Protein AF-A0A7S1FC86-F1 (afdb_monomer_lite)

Organism: Noctiluca scintillans (NCBI:txid2966)

Sequence (170 aa):
MYYGYGAGEFINDHDVALAYVMERFPHLLPSYNCLEPGQRAPVLFTQEKMGFNNGWLVQGEAPPSVLFSKFKQVISRGRVPNADISFYLVHWLTDLAGAEAYDGRPWPGAEKFTTQFPVRVLGSFIDSFGFVDRLAVQSEVEVMEDYLSNRWEEHGLPPFQPRSTSTIAL

Foldseek 3Di:
DQPPDDPPDDDPDPLSVVLCCCVPPVVVVVVLVPDDPVVNVLVSVLSDPQLADLVCLLVVPDDLCSHQVSVLCVLQVCPDDPVSVVSNLVVVLQCVQQPDADPNHRDPGPVCQVPPDDVVSVVSSVVLVVLSNCSNPDDSVVSSVVSVQVVCVVVVHDHDDPDPPPPPDD

Secondary structure (DSSP, 8-state):
-BTTBPTT-----HHHHHHHHHHH-GGGSHHHHTS-HHHHHHHHHHHS-----HHHHHHT-S-HHHHHHHHHHHHHTT-S-HHHHHHHHHHHHHHHHHSS-BTTB---GGGHHHHTS-HHHHHHHHHHHHHHGGGGTS-HHHHHHHHHHHHHHHTTPPP--PPP------

Radius of gyration: 19.27 Å; chains: 1; bounding box: 58×40×51 Å

pLDDT: mean 84.55, std 11.45, range [38.81, 96.12]

Structure (mmCIF, N/CA/C/O backbone):
data_AF-A0A7S1FC86-F1
#
_entry.id   AF-A0A7S1FC86-F1
#
loop_
_atom_site.group_PDB
_atom_site.id
_atom_site.type_symbol
_atom_site.label_atom_id
_atom_site.label_alt_id
_atom_site.label_comp_id
_atom_site.label_asym_id
_atom_site.label_entity_id
_atom_site.label_seq_id
_atom_site.pdbx_PDB_ins_code
_atom_site.Cartn_x
_atom_site.Cartn_y
_atom_site.Cartn_z
_atom_site.occupancy
_atom_site.B_iso_or_equiv
_atom_site.auth_seq_id
_atom_site.auth_comp_id
_atom_site.auth_asym_id
_atom_site.auth_atom_id
_atom_site.pdbx_PDB_model_num
ATOM 1 N N . MET A 1 1 ? -4.530 -13.511 -21.835 1.00 79.94 1 MET A N 1
ATOM 2 C CA . MET A 1 1 ? -5.254 -12.451 -21.112 1.00 79.94 1 MET A CA 1
ATOM 3 C C . MET A 1 1 ? -4.483 -12.144 -19.837 1.00 79.94 1 MET A C 1
ATOM 5 O O . MET A 1 1 ? -4.010 -13.090 -19.215 1.00 79.94 1 MET A O 1
ATOM 9 N N . TYR A 1 2 ? -4.303 -10.874 -19.489 1.00 88.12 2 TYR A N 1
ATOM 10 C CA . TYR A 1 2 ? -3.570 -10.416 -18.307 1.00 88.12 2 TYR A CA 1
ATOM 11 C C . TYR A 1 2 ? -4.382 -9.313 -17.623 1.00 88.12 2 TYR A C 1
ATOM 13 O O . TYR A 1 2 ? -4.633 -8.297 -18.252 1.00 88.12 2 TYR A O 1
ATOM 21 N N . TYR A 1 3 ? -4.884 -9.534 -16.402 1.00 84.69 3 TYR A N 1
ATOM 22 C CA . TYR A 1 3 ? -5.800 -8.602 -15.710 1.00 84.69 3 TYR A CA 1
ATOM 23 C C . TYR A 1 3 ? -6.973 -8.078 -16.573 1.00 84.69 3 TYR A C 1
ATOM 25 O O . TYR A 1 3 ? -7.386 -6.931 -16.458 1.00 84.69 3 TYR A O 1
ATOM 33 N N . GLY A 1 4 ? -7.522 -8.934 -17.442 1.00 88.62 4 GLY A N 1
ATOM 34 C CA . GLY A 1 4 ? -8.612 -8.579 -18.361 1.00 88.62 4 GLY A CA 1
ATOM 35 C C . GLY A 1 4 ? -8.160 -8.055 -19.727 1.00 88.62 4 GLY A C 1
ATOM 36 O O . GLY A 1 4 ? -8.975 -8.036 -20.639 1.00 88.62 4 GLY A O 1
ATOM 37 N N . TYR A 1 5 ? -6.873 -7.743 -19.906 1.00 91.62 5 TYR A N 1
ATOM 38 C CA . TYR A 1 5 ? -6.316 -7.286 -21.180 1.00 91.62 5 TYR A CA 1
ATOM 39 C C . TYR A 1 5 ? -5.939 -8.456 -22.100 1.00 91.62 5 TYR A C 1
ATOM 41 O O . TYR A 1 5 ? -5.312 -9.442 -21.686 1.00 91.62 5 TYR A O 1
ATOM 49 N N . GLY A 1 6 ? -6.341 -8.365 -23.362 1.00 93.69 6 GLY A N 1
ATOM 50 C CA . GLY A 1 6 ? -6.012 -9.270 -24.458 1.00 93.69 6 GLY A CA 1
ATOM 51 C C . GLY A 1 6 ? -4.616 -9.044 -25.049 1.00 93.69 6 GLY A C 1
ATOM 52 O O . GLY A 1 6 ? -3.913 -8.090 -24.730 1.00 93.69 6 GLY A O 1
ATOM 53 N N . ALA A 1 7 ? -4.186 -9.951 -25.930 1.00 91.81 7 ALA A N 1
ATOM 54 C CA . ALA A 1 7 ? -2.943 -9.759 -26.676 1.00 91.81 7 ALA A CA 1
ATOM 55 C C . ALA A 1 7 ? -3.123 -8.646 -27.722 1.00 91.81 7 ALA A C 1
ATOM 57 O O . ALA A 1 7 ? -4.095 -8.666 -28.471 1.00 91.81 7 ALA A O 1
ATOM 58 N N . GLY A 1 8 ? -2.179 -7.703 -27.780 1.00 91.94 8 GLY A N 1
ATOM 59 C CA . GLY A 1 8 ? -2.250 -6.537 -28.670 1.00 91.94 8 GLY A CA 1
ATOM 60 C C . GLY A 1 8 ? -3.067 -5.363 -28.119 1.00 91.94 8 GLY A C 1
ATOM 61 O O . GLY A 1 8 ? -3.101 -4.313 -28.754 1.00 91.94 8 GLY A O 1
ATOM 62 N N . GLU A 1 9 ? -3.688 -5.510 -26.945 1.00 94.69 9 GLU A N 1
ATOM 63 C CA . GLU A 1 9 ? -4.382 -4.412 -26.272 1.00 94.69 9 GLU A CA 1
ATOM 64 C C . GLU A 1 9 ? -3.410 -3.502 -25.516 1.00 94.69 9 GLU A C 1
ATOM 66 O O . GLU A 1 9 ? -2.374 -3.937 -25.007 1.00 94.69 9 GLU A O 1
ATOM 71 N N . PHE A 1 10 ? -3.767 -2.221 -25.435 1.00 93.19 10 PHE A N 1
ATOM 72 C CA . PHE A 1 10 ? -3.025 -1.228 -24.672 1.00 93.19 10 PHE A CA 1
ATOM 73 C C . PHE A 1 10 ? -3.454 -1.260 -23.200 1.00 93.19 10 PHE A C 1
ATOM 75 O O . PHE A 1 10 ? -4.629 -1.064 -22.891 1.00 93.19 10 PHE A O 1
ATOM 82 N N . ILE A 1 11 ? -2.494 -1.474 -22.299 1.00 92.62 11 ILE A N 1
ATOM 83 C CA . ILE A 1 11 ? -2.712 -1.396 -20.851 1.00 92.62 11 ILE A CA 1
ATOM 84 C C . ILE A 1 11 ? -2.530 0.067 -20.431 1.00 92.62 11 ILE A C 1
ATOM 86 O O . ILE A 1 11 ? -1.418 0.587 -20.474 1.00 92.62 11 ILE A O 1
ATOM 90 N N . ASN A 1 12 ? -3.619 0.739 -20.052 1.00 90.12 12 ASN A N 1
ATOM 91 C CA . ASN A 1 12 ? -3.608 2.148 -19.633 1.00 90.12 12 ASN A CA 1
ATOM 92 C C . ASN A 1 12 ? -3.447 2.346 -18.115 1.00 90.12 12 ASN A C 1
ATOM 94 O O . ASN A 1 12 ? -3.231 3.469 -17.665 1.00 90.12 12 ASN A O 1
ATOM 98 N N . ASP A 1 13 ? -3.570 1.275 -17.336 1.00 87.12 13 ASP A N 1
ATOM 99 C CA . ASP A 1 13 ? -3.331 1.259 -15.896 1.00 87.12 13 ASP A CA 1
ATOM 100 C C . ASP A 1 13 ? -1.829 1.037 -15.652 1.00 87.12 13 ASP A C 1
ATOM 102 O O . ASP A 1 13 ? -1.277 0.006 -16.045 1.00 87.12 13 ASP A O 1
ATOM 106 N N . HIS A 1 14 ? -1.166 2.038 -15.066 1.00 86.25 14 HIS A N 1
ATOM 107 C CA . HIS A 1 14 ? 0.283 2.044 -14.849 1.00 86.25 14 HIS A CA 1
ATOM 108 C C . HIS A 1 14 ? 0.755 0.825 -14.047 1.00 86.25 14 HIS A C 1
ATOM 110 O O . HIS A 1 14 ? 1.727 0.177 -14.436 1.00 86.25 14 HIS A O 1
ATOM 116 N N . ASP A 1 15 ? 0.043 0.482 -12.975 1.00 84.38 15 ASP A N 1
ATOM 117 C CA . ASP A 1 15 ? 0.452 -0.572 -12.047 1.00 84.38 15 ASP A CA 1
ATOM 118 C C . ASP A 1 15 ? 0.334 -1.940 -12.725 1.00 84.38 15 ASP A C 1
ATOM 120 O O . ASP A 1 15 ? 1.250 -2.763 -12.673 1.00 84.38 15 ASP A O 1
ATOM 124 N N . VAL A 1 16 ? -0.748 -2.149 -13.486 1.00 88.06 16 VAL A N 1
ATOM 125 C CA . VAL A 1 16 ? -0.929 -3.359 -14.304 1.00 88.06 16 VAL A CA 1
ATOM 126 C C . VAL A 1 16 ? 0.128 -3.446 -15.409 1.00 88.06 16 VAL A C 1
ATOM 128 O O . VAL A 1 16 ? 0.644 -4.532 -15.681 1.00 88.06 16 VAL A O 1
ATOM 131 N N . ALA A 1 17 ? 0.470 -2.331 -16.057 1.00 91.31 17 ALA A N 1
ATOM 132 C CA . ALA A 1 17 ? 1.486 -2.317 -17.106 1.00 91.31 17 ALA A CA 1
ATOM 133 C C . ALA A 1 17 ? 2.878 -2.654 -16.547 1.00 91.31 17 ALA A C 1
ATOM 135 O O . ALA A 1 17 ? 3.599 -3.464 -17.136 1.00 91.31 17 ALA A O 1
ATOM 136 N N . LEU A 1 18 ? 3.244 -2.084 -15.397 1.00 90.94 18 LEU A N 1
ATOM 137 C CA . LEU A 1 18 ? 4.515 -2.361 -14.737 1.00 90.94 18 LEU A CA 1
ATOM 138 C C . LEU A 1 18 ? 4.582 -3.807 -14.226 1.00 90.94 18 LEU A C 1
ATOM 140 O O . LEU A 1 18 ? 5.564 -4.497 -14.505 1.00 90.94 18 LEU A O 1
ATOM 144 N N . ALA A 1 19 ? 3.522 -4.306 -13.583 1.00 91.75 19 ALA A N 1
ATOM 145 C CA . ALA A 1 19 ? 3.428 -5.703 -13.158 1.00 91.75 19 ALA A CA 1
ATOM 146 C C . ALA A 1 19 ? 3.588 -6.674 -14.346 1.00 91.75 19 ALA A C 1
ATOM 148 O O . ALA A 1 19 ? 4.339 -7.648 -14.259 1.00 91.75 19 ALA A O 1
ATOM 149 N N . TYR A 1 20 ? 2.989 -6.360 -15.502 1.00 92.75 20 TYR A N 1
ATOM 150 C CA . TYR A 1 20 ? 3.153 -7.154 -16.722 1.00 92.75 20 TYR A CA 1
ATOM 151 C C . TYR A 1 20 ? 4.617 -7.231 -17.172 1.00 92.75 20 TYR A C 1
ATOM 153 O O . TYR A 1 20 ? 5.110 -8.312 -17.513 1.00 92.75 20 TYR A O 1
ATOM 161 N N . VAL A 1 21 ? 5.326 -6.095 -17.166 1.00 94.00 21 VAL A N 1
ATOM 162 C CA . VAL A 1 21 ? 6.757 -6.040 -17.503 1.00 94.00 21 VAL A CA 1
ATOM 163 C C . VAL A 1 21 ? 7.572 -6.855 -16.502 1.00 94.00 21 VAL A C 1
ATOM 165 O O . VAL A 1 21 ? 8.411 -7.651 -16.919 1.00 94.00 21 VAL A O 1
ATOM 168 N N . MET A 1 22 ? 7.303 -6.719 -15.205 1.00 94.19 22 MET A N 1
ATOM 169 C CA . MET A 1 22 ? 8.004 -7.457 -14.152 1.00 94.19 22 MET A CA 1
ATOM 170 C C . MET A 1 22 ? 7.814 -8.975 -14.276 1.00 94.19 22 MET A C 1
ATOM 172 O O . MET A 1 22 ? 8.780 -9.723 -14.139 1.00 94.19 22 MET A O 1
ATOM 176 N N . GLU A 1 23 ? 6.606 -9.444 -14.593 1.00 92.44 23 GLU A N 1
ATOM 177 C CA . GLU A 1 23 ? 6.317 -10.877 -14.721 1.00 92.44 23 GLU A CA 1
ATOM 178 C C . GLU A 1 23 ? 6.813 -11.488 -16.036 1.00 92.44 23 GLU A C 1
ATOM 180 O O . GLU A 1 23 ? 7.281 -12.627 -16.057 1.00 92.44 23 GLU A O 1
ATOM 185 N N . ARG A 1 24 ? 6.680 -10.770 -17.158 1.00 93.81 24 ARG A N 1
ATOM 186 C CA . ARG A 1 24 ? 6.939 -11.329 -18.499 1.00 93.81 24 ARG A CA 1
ATOM 187 C C . ARG A 1 24 ? 8.302 -10.964 -19.062 1.00 93.81 24 ARG A C 1
ATOM 189 O O . ARG A 1 24 ? 8.872 -11.741 -19.827 1.00 93.81 24 ARG A O 1
ATOM 196 N N . PHE A 1 25 ? 8.825 -9.801 -18.692 1.00 95.00 25 PHE A N 1
ATOM 197 C CA . PHE A 1 25 ? 10.058 -9.241 -19.234 1.00 95.00 25 PHE A CA 1
ATOM 198 C C . PHE A 1 25 ? 10.952 -8.651 -18.129 1.00 95.00 25 PHE A C 1
ATOM 200 O O . PHE A 1 25 ? 11.431 -7.525 -18.277 1.00 95.00 25 PHE A O 1
ATOM 207 N N . PRO A 1 26 ? 11.241 -9.393 -17.037 1.00 94.44 26 PRO A N 1
ATOM 208 C CA . PRO A 1 26 ? 11.993 -8.853 -15.903 1.00 94.44 26 PRO A CA 1
ATOM 209 C C . PRO A 1 26 ? 13.364 -8.306 -16.312 1.00 94.44 26 PRO A C 1
ATOM 211 O O . PRO A 1 26 ? 13.817 -7.322 -15.745 1.00 94.44 26 PRO A O 1
ATOM 214 N N . HIS A 1 27 ? 13.995 -8.877 -17.343 1.00 95.56 27 HIS A N 1
ATOM 215 C CA . HIS A 1 27 ? 15.280 -8.430 -17.892 1.00 95.56 27 HIS A CA 1
ATOM 216 C C . HIS A 1 27 ? 15.291 -6.974 -18.397 1.00 95.56 27 HIS A C 1
ATOM 218 O O . HIS A 1 27 ? 16.368 -6.396 -18.519 1.00 95.56 27 HIS A O 1
ATOM 224 N N . LEU A 1 28 ? 14.125 -6.373 -18.670 1.00 96.12 28 LEU A N 1
ATOM 225 C CA . LEU A 1 28 ? 14.002 -4.948 -19.003 1.00 96.12 28 LEU A CA 1
ATOM 226 C C . LEU A 1 28 ? 14.144 -4.036 -17.774 1.00 96.12 28 LEU A C 1
ATOM 228 O O . LEU A 1 28 ? 14.328 -2.831 -17.925 1.00 96.12 28 LEU A O 1
ATOM 232 N N . LEU A 1 29 ? 14.097 -4.605 -16.567 1.00 94.88 29 LEU A N 1
ATOM 233 C CA . LEU A 1 29 ? 14.277 -3.932 -15.284 1.00 94.88 29 LEU A CA 1
ATOM 234 C C . LEU A 1 29 ? 15.482 -4.555 -14.559 1.00 94.88 29 LEU A C 1
ATOM 236 O O . LEU A 1 29 ? 15.297 -5.399 -13.681 1.00 94.88 29 LEU A O 1
ATOM 240 N N . PRO A 1 30 ? 16.732 -4.180 -14.898 1.00 94.25 30 PRO A N 1
ATOM 241 C CA . PRO A 1 30 ? 17.922 -4.862 -14.386 1.00 94.25 30 PRO A CA 1
ATOM 242 C C . PRO A 1 30 ? 17.992 -4.941 -12.855 1.00 94.25 30 PRO A C 1
ATOM 244 O O . PRO A 1 30 ? 18.368 -5.977 -12.316 1.00 94.25 30 PRO A O 1
ATOM 247 N N . SER A 1 31 ? 17.569 -3.887 -12.148 1.00 93.81 31 SER A N 1
ATOM 248 C CA . SER A 1 31 ? 17.521 -3.862 -10.679 1.00 93.81 31 SER A CA 1
ATOM 249 C C . SER A 1 31 ? 16.567 -4.907 -10.099 1.00 93.81 31 SER A C 1
ATOM 251 O O . SER A 1 31 ? 16.898 -5.541 -9.104 1.00 93.81 31 SER A O 1
ATOM 253 N N . TYR A 1 32 ? 15.419 -5.130 -10.740 1.00 94.44 32 TYR A N 1
ATOM 254 C CA . TYR A 1 32 ? 14.455 -6.158 -10.354 1.00 94.44 32 TYR A CA 1
ATOM 255 C C . TYR A 1 32 ? 14.907 -7.558 -10.791 1.00 94.44 32 TYR A C 1
ATOM 257 O O . TYR A 1 32 ? 14.812 -8.519 -10.030 1.00 94.44 32 TYR A O 1
ATOM 265 N N . ASN A 1 33 ? 15.457 -7.684 -12.002 1.00 95.50 33 ASN A N 1
ATOM 266 C CA . ASN A 1 33 ? 15.924 -8.955 -12.553 1.00 95.50 33 ASN A CA 1
ATOM 267 C C . ASN A 1 33 ? 17.083 -9.573 -11.765 1.00 95.50 33 ASN A C 1
ATOM 269 O O . ASN A 1 33 ? 17.273 -10.783 -11.817 1.00 95.50 33 ASN A O 1
ATOM 273 N N . CYS A 1 34 ? 17.876 -8.760 -11.070 1.00 95.75 34 CYS A N 1
ATOM 274 C CA . CYS A 1 34 ? 18.976 -9.242 -10.239 1.00 95.75 34 CYS A CA 1
ATOM 275 C C . CYS A 1 34 ? 18.530 -9.721 -8.849 1.00 95.75 34 CYS A C 1
ATOM 277 O O . CYS A 1 34 ? 19.341 -10.300 -8.134 1.00 95.75 34 CYS A O 1
ATOM 279 N N . LEU A 1 35 ? 17.272 -9.496 -8.454 1.00 94.94 35 LEU A N 1
ATOM 280 C CA . LEU A 1 35 ? 16.747 -9.981 -7.177 1.00 94.94 35 LEU A CA 1
ATOM 281 C C . LEU A 1 35 ? 16.540 -11.497 -7.212 1.00 94.94 35 LEU A C 1
ATOM 283 O O . LEU A 1 35 ? 16.186 -12.058 -8.253 1.00 94.94 35 LEU A O 1
ATOM 287 N N . GLU A 1 36 ? 16.678 -12.155 -6.065 1.00 93.31 36 GLU A N 1
ATOM 288 C CA . GLU A 1 36 ? 16.295 -13.562 -5.921 1.00 93.31 36 GLU A CA 1
ATOM 289 C C . GLU A 1 36 ? 14.768 -13.729 -6.047 1.00 93.31 36 GLU A C 1
ATOM 291 O O . GLU A 1 36 ? 14.024 -12.803 -5.706 1.00 93.31 36 GLU A O 1
ATOM 296 N N . PRO A 1 37 ? 14.243 -14.893 -6.481 1.00 86.19 37 PRO A N 1
ATOM 297 C CA . PRO A 1 37 ? 12.799 -15.095 -6.639 1.00 86.19 37 PRO A CA 1
ATOM 298 C C . PRO A 1 37 ? 11.974 -14.731 -5.393 1.00 86.19 37 PRO A C 1
ATOM 300 O O . PRO A 1 37 ? 10.923 -14.105 -5.512 1.00 86.19 37 PRO A O 1
ATOM 303 N N . GLY A 1 38 ? 12.482 -15.042 -4.193 1.00 87.25 38 GLY A N 1
ATOM 304 C CA . GLY A 1 38 ? 11.831 -14.681 -2.927 1.00 87.25 38 GLY A CA 1
ATOM 305 C C . GLY A 1 38 ? 11.826 -13.178 -2.618 1.00 87.25 38 GLY A C 1
ATOM 306 O O . GLY A 1 38 ? 10.975 -12.718 -1.873 1.00 87.25 38 GLY A O 1
ATOM 307 N N . GLN A 1 39 ? 12.736 -12.400 -3.208 1.00 90.12 39 GLN A N 1
ATOM 308 C CA . GLN A 1 39 ? 12.789 -10.937 -3.080 1.00 90.12 39 GLN A CA 1
ATOM 309 C C . GLN A 1 39 ? 11.968 -10.232 -4.165 1.00 90.12 39 GLN A C 1
ATOM 311 O O . GLN A 1 39 ? 11.515 -9.106 -3.974 1.00 90.12 39 GLN A O 1
ATOM 316 N N . ARG A 1 40 ? 11.753 -10.893 -5.307 1.00 91.75 40 ARG A N 1
ATOM 317 C CA . ARG A 1 40 ? 10.906 -10.387 -6.392 1.00 91.75 40 ARG A CA 1
ATOM 318 C C . ARG A 1 40 ? 9.428 -10.412 -6.046 1.00 91.75 40 ARG A C 1
ATOM 320 O O . ARG A 1 40 ? 8.712 -9.511 -6.473 1.00 91.75 40 ARG A O 1
ATOM 327 N N . ALA A 1 41 ? 8.980 -11.432 -5.315 1.00 89.00 41 ALA A N 1
ATOM 328 C CA . ALA A 1 41 ? 7.569 -11.605 -4.982 1.00 89.00 41 ALA A CA 1
ATOM 329 C C . ALA A 1 41 ? 6.993 -10.424 -4.170 1.00 89.00 41 ALA A C 1
ATOM 331 O O . ALA A 1 41 ? 5.992 -9.872 -4.619 1.00 89.00 41 ALA A O 1
ATOM 332 N N . PRO A 1 42 ? 7.637 -9.935 -3.089 1.00 89.50 42 PRO A N 1
ATOM 333 C CA . PRO A 1 42 ? 7.147 -8.764 -2.358 1.00 89.50 42 PRO A CA 1
ATOM 334 C C . PRO A 1 42 ? 7.125 -7.492 -3.212 1.00 89.50 42 PRO A C 1
ATOM 336 O O . PRO A 1 42 ? 6.206 -6.693 -3.099 1.00 89.50 42 PRO A O 1
ATOM 339 N N . VAL A 1 43 ? 8.111 -7.306 -4.098 1.00 90.75 43 VAL A N 1
ATOM 340 C CA . VAL A 1 43 ? 8.178 -6.135 -4.992 1.00 90.75 43 VAL A CA 1
ATOM 341 C C . VAL A 1 43 ? 7.105 -6.201 -6.079 1.00 90.75 43 VAL A C 1
ATOM 343 O O . VAL A 1 43 ? 6.516 -5.185 -6.417 1.00 90.75 43 VAL A O 1
ATOM 346 N N . LEU A 1 44 ? 6.811 -7.386 -6.618 1.00 89.44 44 LEU A N 1
ATOM 347 C CA . LEU A 1 44 ? 5.688 -7.558 -7.540 1.00 89.44 44 LEU A CA 1
ATOM 348 C C . LEU A 1 44 ? 4.354 -7.317 -6.827 1.00 89.44 44 LEU A C 1
ATOM 350 O O . LEU A 1 44 ? 3.496 -6.623 -7.361 1.00 89.44 44 LEU A O 1
ATOM 354 N N . PHE A 1 45 ? 4.217 -7.825 -5.601 1.00 88.00 45 PHE A N 1
ATOM 355 C CA . PHE A 1 45 ? 3.037 -7.637 -4.763 1.00 88.00 45 PHE A CA 1
ATOM 356 C C . PHE A 1 45 ? 2.719 -6.155 -4.508 1.00 88.00 45 PHE A C 1
ATOM 358 O O . PHE A 1 45 ? 1.545 -5.797 -4.453 1.00 88.00 45 PHE A O 1
ATOM 365 N N . THR A 1 46 ? 3.720 -5.266 -4.417 1.00 86.75 46 THR A N 1
ATOM 366 C CA . THR A 1 46 ? 3.451 -3.819 -4.294 1.00 86.75 46 THR A CA 1
ATOM 367 C C . THR A 1 46 ? 2.838 -3.195 -5.537 1.00 86.75 46 THR A C 1
ATOM 369 O O . THR A 1 46 ? 2.058 -2.259 -5.405 1.00 86.75 46 THR A O 1
ATOM 372 N N . GLN A 1 47 ? 3.125 -3.742 -6.719 1.00 85.12 47 GLN A N 1
ATOM 373 C CA . GLN A 1 47 ? 2.559 -3.277 -7.989 1.00 85.12 47 GLN A CA 1
ATOM 374 C C . GLN A 1 47 ? 1.217 -3.942 -8.316 1.00 85.12 47 GLN A C 1
ATOM 376 O O . GLN A 1 47 ? 0.514 -3.540 -9.242 1.00 85.12 47 GLN A O 1
ATOM 381 N N . GLU A 1 48 ? 0.832 -4.986 -7.583 1.00 76.06 48 GLU A N 1
ATOM 382 C CA . GLU A 1 48 ? -0.467 -5.608 -7.773 1.00 76.06 48 GLU A CA 1
ATOM 383 C C . GLU A 1 48 ? -1.582 -4.683 -7.267 1.00 76.06 48 GLU A C 1
ATOM 385 O O . GLU A 1 48 ? -1.531 -4.117 -6.174 1.00 76.06 48 GLU A O 1
ATOM 390 N N . LYS A 1 49 ? -2.659 -4.572 -8.052 1.00 71.50 49 LYS A N 1
ATOM 391 C CA . LYS A 1 49 ? -3.816 -3.731 -7.730 1.00 71.50 49 LYS A CA 1
ATOM 392 C C . LYS A 1 49 ? -4.569 -4.274 -6.518 1.00 71.50 49 LYS A C 1
ATOM 394 O O . LYS A 1 49 ? -5.588 -4.940 -6.681 1.00 71.50 49 LYS A O 1
ATOM 399 N N . MET A 1 50 ? -4.118 -3.985 -5.304 1.00 75.50 50 MET A N 1
ATOM 400 C CA . MET A 1 50 ? -4.756 -4.429 -4.060 1.00 75.50 50 MET A CA 1
ATOM 401 C C . MET A 1 50 ? -6.142 -3.821 -3.834 1.00 75.50 50 MET A C 1
ATOM 403 O O . MET A 1 50 ? -6.898 -4.313 -3.001 1.00 75.50 50 MET A O 1
ATOM 407 N N . GLY A 1 51 ? -6.493 -2.769 -4.584 1.00 71.75 51 GLY A N 1
ATOM 408 C CA . GLY A 1 51 ? -7.754 -2.040 -4.426 1.00 71.75 51 GLY A CA 1
ATOM 409 C C . GLY A 1 51 ? -7.832 -1.235 -3.127 1.00 71.75 51 GLY A C 1
ATOM 410 O O . GLY A 1 51 ? -8.856 -0.618 -2.868 1.00 71.75 51 GLY A O 1
ATOM 411 N N . PHE A 1 52 ? -6.757 -1.229 -2.338 1.00 83.62 52 PHE A N 1
ATOM 412 C CA . PHE A 1 52 ? -6.640 -0.446 -1.123 1.00 83.62 52 PHE A CA 1
ATOM 413 C C . PHE A 1 52 ? -6.018 0.913 -1.440 1.00 83.62 52 PHE A C 1
ATOM 415 O O . PHE A 1 52 ? -4.939 0.988 -2.024 1.00 83.62 52 PHE A O 1
ATOM 422 N N . ASN A 1 53 ? -6.703 1.979 -1.039 1.00 84.44 53 ASN A N 1
ATOM 423 C CA . ASN A 1 53 ? -6.208 3.346 -1.104 1.00 84.44 53 ASN A CA 1
ATOM 424 C C . ASN A 1 53 ? -6.204 3.907 0.320 1.00 84.44 53 ASN A C 1
ATOM 426 O O . ASN A 1 53 ? -7.262 4.198 0.877 1.00 84.44 53 ASN A O 1
ATOM 430 N N . ASN A 1 54 ? -5.019 4.058 0.918 1.00 86.00 54 ASN A N 1
ATOM 431 C CA . ASN A 1 54 ? -4.930 4.516 2.306 1.00 86.00 54 ASN A CA 1
ATOM 432 C C . ASN A 1 54 ? -5.417 5.968 2.477 1.00 86.00 54 ASN A C 1
ATOM 434 O O . ASN A 1 54 ? -5.909 6.327 3.540 1.00 86.00 54 ASN A O 1
ATOM 438 N N . GLY A 1 55 ? -5.350 6.793 1.427 1.00 85.00 55 GLY A N 1
ATOM 439 C CA . GLY A 1 55 ? -5.918 8.143 1.437 1.00 85.00 55 GLY A CA 1
AT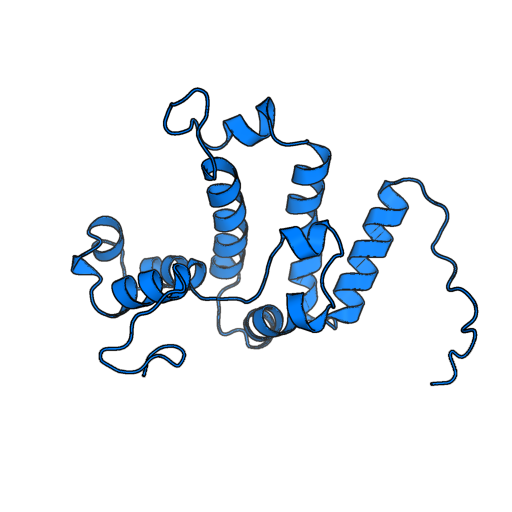OM 440 C C . GLY A 1 55 ? -7.433 8.128 1.636 1.00 85.00 55 GLY A C 1
ATOM 441 O O . GLY A 1 55 ? -7.937 8.837 2.501 1.00 85.00 55 GLY A O 1
ATOM 442 N N . TRP A 1 56 ? -8.146 7.252 0.923 1.00 88.00 56 TRP A N 1
ATOM 443 C CA . TRP A 1 56 ? -9.595 7.088 1.089 1.00 88.00 56 TRP A CA 1
ATOM 444 C C . TRP A 1 56 ? -9.992 6.596 2.481 1.00 88.00 56 TRP A C 1
ATOM 446 O O . TRP A 1 56 ? -11.041 7.001 2.981 1.00 88.00 56 TRP A O 1
ATOM 456 N N . LEU A 1 57 ? -9.162 5.755 3.112 1.00 90.38 57 LEU A N 1
ATOM 457 C CA . LEU A 1 57 ? -9.340 5.385 4.517 1.00 90.38 57 LEU A CA 1
ATOM 458 C C . LEU A 1 57 ? -9.193 6.614 5.414 1.00 90.38 57 LEU A C 1
ATOM 460 O O . LEU A 1 57 ? -10.105 6.942 6.165 1.00 90.38 57 LEU A O 1
ATOM 464 N N . VAL A 1 58 ? -8.063 7.315 5.295 1.00 88.12 58 VAL A N 1
ATOM 465 C CA . VAL A 1 58 ? -7.727 8.455 6.157 1.00 88.12 58 VAL A CA 1
ATOM 466 C C . VAL A 1 58 ? -8.726 9.606 6.030 1.00 88.12 58 VAL A C 1
ATOM 468 O O . VAL A 1 58 ? -8.977 10.320 6.997 1.00 88.12 58 VAL A O 1
ATOM 471 N N . GLN A 1 59 ? -9.328 9.773 4.855 1.00 87.44 59 GLN A N 1
ATOM 472 C CA . GLN A 1 59 ? -10.355 10.782 4.600 1.00 87.44 59 GLN A CA 1
ATOM 473 C C . GLN A 1 59 ? -11.776 10.297 4.935 1.00 87.44 59 GLN A C 1
ATOM 475 O O . GLN A 1 59 ? -12.695 11.110 5.007 1.00 87.44 59 GLN A O 1
ATOM 480 N N . GLY A 1 60 ? -11.980 8.990 5.135 1.00 85.81 60 GLY A N 1
ATOM 481 C CA . GLY A 1 60 ? -13.306 8.400 5.328 1.00 85.81 60 GLY A CA 1
ATOM 482 C C . GLY A 1 60 ? -14.216 8.507 4.096 1.00 85.81 60 GLY A C 1
ATOM 483 O O . GLY A 1 60 ? -15.436 8.522 4.234 1.00 85.81 60 GLY A O 1
ATOM 484 N N . GLU A 1 61 ? -13.641 8.616 2.894 1.00 87.69 61 GLU A N 1
ATOM 485 C CA . GLU A 1 61 ? -14.365 8.974 1.662 1.00 87.69 61 GLU A CA 1
ATOM 486 C C . GLU A 1 61 ? -14.963 7.775 0.912 1.00 87.69 61 GLU A C 1
ATOM 488 O O . GLU A 1 61 ? -15.860 7.943 0.084 1.00 87.69 61 GLU A O 1
ATOM 493 N N . ALA A 1 62 ? -14.485 6.558 1.184 1.00 87.25 62 ALA A N 1
ATOM 494 C CA . ALA A 1 62 ? -14.902 5.361 0.460 1.00 87.25 62 ALA A CA 1
ATOM 495 C C . ALA A 1 62 ? -15.806 4.444 1.302 1.00 87.25 62 ALA A C 1
ATOM 497 O O . ALA A 1 62 ? -15.542 4.235 2.488 1.00 87.25 62 ALA A O 1
ATOM 498 N N . PRO A 1 63 ? -16.828 3.809 0.695 1.00 90.81 63 PRO A N 1
ATOM 499 C CA . PRO A 1 63 ? -17.562 2.729 1.343 1.00 90.81 63 PRO A CA 1
ATOM 500 C C . PRO A 1 63 ? -16.626 1.578 1.762 1.00 90.81 63 PRO A C 1
ATOM 502 O O . PRO A 1 63 ? -15.716 1.237 0.996 1.00 90.81 63 PRO A O 1
ATOM 505 N N . PRO A 1 64 ? -16.880 0.901 2.901 1.00 91.69 64 PRO A N 1
ATOM 506 C CA . PRO A 1 64 ? -15.975 -0.117 3.438 1.00 91.69 64 PRO A CA 1
ATOM 507 C C . PRO A 1 64 ? -15.612 -1.234 2.454 1.00 91.69 64 PRO A C 1
ATOM 509 O O . PRO A 1 64 ? -14.453 -1.623 2.348 1.00 91.69 64 PRO A O 1
ATOM 512 N N . SER A 1 65 ? -16.582 -1.742 1.690 1.00 89.62 65 SER A N 1
ATOM 513 C CA . SER A 1 65 ? -16.343 -2.836 0.741 1.00 89.62 65 SER A CA 1
ATOM 514 C C . SER A 1 65 ? -15.467 -2.423 -0.445 1.00 89.62 65 SER A C 1
ATOM 516 O O . SER A 1 65 ? -14.624 -3.198 -0.895 1.00 89.62 65 SER A O 1
ATOM 518 N N . VAL A 1 66 ? -15.623 -1.188 -0.933 1.00 88.06 66 VAL A N 1
ATOM 519 C CA . VAL A 1 66 ? -14.806 -0.638 -2.026 1.00 88.06 66 VAL A CA 1
ATOM 520 C C . VAL A 1 66 ? -13.352 -0.512 -1.585 1.00 88.06 66 VAL A C 1
ATOM 522 O O . VAL A 1 66 ? -12.448 -0.820 -2.356 1.00 88.06 66 VAL A O 1
ATOM 525 N N . LEU A 1 67 ? -13.145 -0.099 -0.336 1.00 89.25 67 LEU A N 1
ATOM 526 C CA . LEU A 1 67 ? -11.830 0.139 0.239 1.00 89.25 67 LEU A CA 1
ATOM 527 C C . LEU A 1 67 ? -11.110 -1.152 0.653 1.00 89.25 67 LEU A C 1
ATOM 529 O O . LEU A 1 67 ? -9.914 -1.304 0.408 1.00 89.25 67 LEU A O 1
ATOM 533 N N . PHE A 1 68 ? -11.821 -2.082 1.295 1.00 91.56 68 PHE A N 1
ATOM 534 C CA . PHE A 1 68 ? -11.188 -3.178 2.025 1.00 91.56 68 PHE A CA 1
ATOM 535 C C . PHE A 1 68 ? -11.384 -4.561 1.412 1.00 91.56 68 PHE A C 1
ATOM 537 O O . PHE A 1 68 ? -10.551 -5.427 1.664 1.00 91.56 68 PHE A O 1
ATOM 544 N N . SER A 1 69 ? -12.425 -4.829 0.615 1.00 89.94 69 SER A N 1
ATOM 545 C CA . SER A 1 69 ? -12.786 -6.223 0.302 1.00 89.94 69 SER A CA 1
ATOM 546 C C . SER A 1 69 ? -11.688 -7.000 -0.429 1.00 89.94 69 SER A C 1
ATOM 548 O O . SER A 1 69 ? -11.473 -8.179 -0.140 1.00 89.94 69 SER A O 1
ATOM 550 N N . LYS A 1 70 ? -10.948 -6.369 -1.350 1.00 87.62 70 LYS A N 1
ATOM 551 C CA . LYS A 1 70 ? -9.841 -7.046 -2.045 1.00 87.62 70 LYS A CA 1
ATOM 552 C C . LYS A 1 70 ? -8.632 -7.248 -1.128 1.00 87.62 70 LYS A C 1
ATOM 554 O O . LYS A 1 70 ? -8.092 -8.352 -1.083 1.00 87.62 70 LYS A O 1
ATOM 559 N N . PHE A 1 71 ? -8.266 -6.239 -0.342 1.00 88.19 71 PHE A N 1
ATOM 560 C CA . PHE A 1 71 ? -7.157 -6.339 0.608 1.00 88.19 71 PHE A CA 1
ATOM 561 C C . PHE A 1 71 ? -7.439 -7.345 1.727 1.00 88.19 71 PHE A C 1
ATOM 563 O O . PHE A 1 71 ? -6.603 -8.178 2.064 1.00 88.19 71 PHE A O 1
ATOM 570 N N . LYS A 1 72 ? -8.675 -7.379 2.222 1.00 89.88 72 LYS A N 1
ATOM 571 C CA . LYS A 1 72 ? -9.132 -8.382 3.177 1.00 89.88 72 LYS A CA 1
ATOM 572 C C . LYS A 1 72 ? -9.040 -9.795 2.620 1.00 89.88 72 LYS A C 1
ATOM 574 O O . LYS A 1 72 ? -8.659 -10.702 3.351 1.00 89.88 72 LYS A O 1
ATOM 579 N N . GLN A 1 73 ? -9.356 -10.025 1.344 1.00 87.06 73 GLN A N 1
ATOM 580 C CA . GLN A 1 73 ? -9.148 -11.346 0.737 1.00 87.06 73 GLN A CA 1
ATOM 581 C C . GLN A 1 73 ? -7.674 -11.758 0.751 1.00 87.06 73 GLN A C 1
ATOM 583 O O . GLN A 1 73 ? -7.388 -12.942 0.903 1.00 87.06 73 GLN A O 1
ATOM 588 N N . VAL A 1 74 ? -6.751 -10.808 0.602 1.00 84.75 74 VAL A N 1
ATOM 589 C CA . VAL A 1 74 ? -5.310 -11.070 0.684 1.00 84.75 74 VAL A CA 1
ATOM 590 C C . VAL A 1 74 ? -4.909 -11.450 2.108 1.00 84.75 74 VAL A C 1
ATOM 592 O O . VAL A 1 74 ? -4.299 -12.503 2.295 1.00 84.75 74 VAL A O 1
ATOM 595 N N . ILE A 1 75 ? -5.338 -10.663 3.099 1.00 84.19 75 ILE A N 1
ATOM 596 C CA . ILE A 1 75 ? -5.065 -10.905 4.524 1.00 84.19 75 ILE A CA 1
ATOM 597 C C . ILE A 1 75 ? -5.680 -12.241 4.981 1.00 84.19 75 ILE A C 1
ATOM 599 O O . ILE A 1 75 ? -4.985 -13.130 5.465 1.00 84.19 75 ILE A O 1
ATOM 603 N N . SER A 1 76 ? -6.987 -12.423 4.778 1.00 82.75 76 SER A N 1
ATOM 604 C CA . SER A 1 76 ? -7.750 -13.570 5.302 1.00 82.75 76 SER A CA 1
ATOM 605 C C . SER A 1 76 ? -7.404 -14.908 4.651 1.00 82.75 76 SER A C 1
ATOM 607 O O . SER A 1 76 ? -7.510 -15.950 5.295 1.00 82.75 76 SER A O 1
ATOM 609 N N . ARG A 1 77 ? -6.986 -14.922 3.377 1.00 76.38 77 ARG A N 1
ATOM 610 C CA . ARG A 1 77 ? -6.610 -16.172 2.696 1.00 76.38 77 ARG A CA 1
ATOM 611 C C . ARG A 1 77 ? -5.224 -16.673 3.102 1.00 76.38 77 ARG A C 1
ATOM 613 O O . ARG A 1 77 ? -4.876 -17.781 2.698 1.00 76.38 77 ARG A O 1
ATOM 620 N N . GLY A 1 78 ? -4.434 -15.877 3.835 1.00 66.44 78 GLY A N 1
ATOM 621 C CA . GLY A 1 78 ? -3.104 -16.256 4.327 1.00 66.44 78 GLY A CA 1
ATOM 622 C C . GLY A 1 78 ? -2.110 -16.632 3.225 1.00 66.44 78 GLY A C 1
ATOM 623 O O . GLY A 1 78 ? -1.149 -17.353 3.475 1.00 66.44 78 GLY A O 1
ATOM 624 N N . ARG A 1 79 ? -2.363 -16.203 1.981 1.00 71.69 79 ARG A N 1
ATOM 625 C CA . ARG A 1 79 ? -1.519 -16.532 0.818 1.00 71.69 79 ARG A CA 1
ATOM 626 C C . ARG A 1 79 ? -0.325 -15.598 0.670 1.00 71.69 79 ARG A C 1
ATOM 628 O O . ARG A 1 79 ? 0.552 -15.882 -0.136 1.00 71.69 79 ARG A O 1
ATOM 635 N N . VAL A 1 80 ? -0.318 -14.504 1.426 1.00 80.06 80 VAL A N 1
ATOM 636 C CA . VAL A 1 80 ? 0.732 -13.493 1.414 1.00 80.06 80 VAL A CA 1
ATOM 637 C C . VAL A 1 80 ? 1.326 -13.403 2.821 1.00 80.06 80 VAL A C 1
ATOM 639 O O . VAL A 1 80 ? 0.566 -13.267 3.782 1.00 80.06 80 VAL A O 1
ATOM 642 N N . PRO A 1 81 ? 2.657 -13.511 2.972 1.00 85.44 81 PRO A N 1
ATOM 643 C CA . PRO A 1 81 ? 3.328 -13.321 4.253 1.00 85.44 81 PRO A CA 1
ATOM 644 C C . PRO A 1 81 ? 3.042 -11.941 4.864 1.00 85.44 81 PRO A C 1
ATOM 646 O O . PRO A 1 81 ? 3.052 -10.934 4.162 1.00 85.44 81 PRO A O 1
ATOM 649 N N . ASN A 1 82 ? 2.907 -11.857 6.192 1.00 84.69 82 ASN A N 1
ATOM 650 C CA . ASN A 1 82 ? 2.746 -10.570 6.894 1.00 84.69 82 ASN A CA 1
ATOM 651 C C . ASN A 1 82 ? 3.896 -9.584 6.621 1.00 84.69 82 ASN A C 1
ATOM 653 O O . ASN A 1 82 ? 3.695 -8.370 6.660 1.00 84.69 82 ASN A O 1
ATOM 657 N N . ALA A 1 83 ? 5.095 -10.099 6.330 1.00 88.00 83 ALA A N 1
ATOM 658 C CA . ALA A 1 83 ? 6.242 -9.288 5.933 1.00 88.00 83 ALA A CA 1
ATOM 659 C C . ALA A 1 83 ? 5.996 -8.557 4.602 1.00 88.00 83 ALA A C 1
ATOM 661 O O . ALA A 1 83 ? 6.354 -7.391 4.477 1.00 88.00 83 ALA A O 1
ATOM 662 N N . ASP A 1 84 ? 5.321 -9.198 3.649 1.00 88.50 84 ASP A N 1
ATOM 663 C CA . ASP A 1 84 ? 5.032 -8.634 2.328 1.00 88.50 84 ASP A CA 1
ATOM 664 C C . ASP A 1 84 ? 3.886 -7.617 2.416 1.00 88.50 84 ASP A C 1
ATOM 666 O O . ASP A 1 84 ? 3.922 -6.577 1.764 1.00 88.50 84 ASP A O 1
ATOM 670 N N . ILE A 1 85 ? 2.910 -7.861 3.300 1.00 86.44 85 ILE A N 1
ATOM 671 C CA . ILE A 1 85 ? 1.857 -6.890 3.640 1.00 86.44 85 ILE A CA 1
ATOM 672 C C . ILE A 1 85 ? 2.471 -5.653 4.309 1.00 86.44 85 ILE A C 1
ATOM 674 O O . ILE A 1 85 ? 2.170 -4.523 3.931 1.00 86.44 85 ILE A O 1
ATOM 678 N N . SER A 1 86 ? 3.382 -5.851 5.263 1.00 87.62 86 SER A N 1
ATOM 679 C CA . SER A 1 86 ? 4.132 -4.752 5.885 1.00 87.62 86 SER A CA 1
ATOM 680 C C . SER A 1 86 ? 4.952 -3.983 4.848 1.00 87.62 86 SER A C 1
ATOM 682 O O . SER A 1 86 ? 4.936 -2.754 4.834 1.00 87.62 86 SER A O 1
ATOM 684 N N . PHE A 1 87 ? 5.626 -4.696 3.941 1.00 89.44 87 PHE A N 1
ATOM 685 C CA . PHE A 1 87 ? 6.379 -4.092 2.845 1.00 89.44 87 PHE A CA 1
ATOM 686 C C . PHE A 1 87 ? 5.469 -3.271 1.922 1.00 89.44 87 PHE A C 1
ATOM 688 O O . PHE A 1 87 ? 5.826 -2.156 1.550 1.00 89.44 87 PHE A O 1
ATOM 695 N N . TYR A 1 88 ? 4.258 -3.754 1.636 1.00 88.31 88 TYR A N 1
ATOM 696 C CA . TYR A 1 88 ? 3.235 -3.000 0.917 1.00 88.31 88 TYR A CA 1
ATOM 697 C C . TYR A 1 88 ? 2.818 -1.718 1.653 1.00 88.31 88 TYR A C 1
ATOM 699 O O . TYR A 1 88 ? 2.704 -0.667 1.038 1.00 88.31 88 TYR A O 1
ATOM 707 N N . LEU A 1 89 ? 2.637 -1.723 2.968 1.00 86.94 89 LEU A N 1
ATOM 708 C CA . LEU A 1 89 ? 2.304 -0.480 3.677 1.00 86.94 89 LEU A CA 1
ATOM 709 C C . LEU A 1 89 ? 3.483 0.514 3.698 1.00 86.94 89 LEU A C 1
ATOM 711 O O . LEU A 1 89 ? 3.287 1.723 3.563 1.00 86.94 89 LEU A O 1
ATOM 715 N N . VAL A 1 90 ? 4.720 0.015 3.783 1.00 87.25 90 VAL A N 1
ATOM 716 C CA . VAL A 1 90 ? 5.939 0.842 3.713 1.00 87.25 90 VAL A CA 1
ATOM 717 C C . VAL A 1 90 ? 6.168 1.423 2.313 1.00 87.25 90 VAL A C 1
ATOM 719 O O . VAL A 1 90 ? 6.596 2.576 2.199 1.00 87.25 90 VAL A O 1
ATOM 722 N N . HIS A 1 91 ? 5.871 0.678 1.243 1.00 87.38 91 HI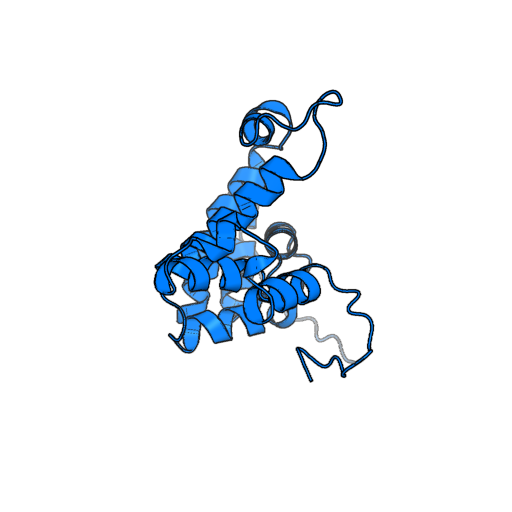S A N 1
ATOM 723 C CA . HIS A 1 91 ? 6.007 1.200 -0.122 1.00 87.38 91 HIS A CA 1
ATOM 724 C C . HIS A 1 91 ? 5.102 2.418 -0.334 1.00 87.38 91 HIS A C 1
ATOM 726 O O . HIS A 1 91 ? 5.571 3.420 -0.856 1.00 87.38 91 HIS A O 1
ATOM 732 N N . TRP A 1 92 ? 3.872 2.398 0.193 1.00 84.94 92 TRP A N 1
ATOM 733 C CA . TRP A 1 92 ? 2.954 3.539 0.133 1.00 84.94 92 TRP A CA 1
ATOM 734 C C . TRP A 1 92 ? 3.541 4.810 0.755 1.00 84.94 92 TRP A C 1
ATOM 736 O O . TRP A 1 92 ? 3.404 5.900 0.200 1.00 84.94 92 TRP A O 1
ATOM 746 N N . LEU A 1 93 ? 4.2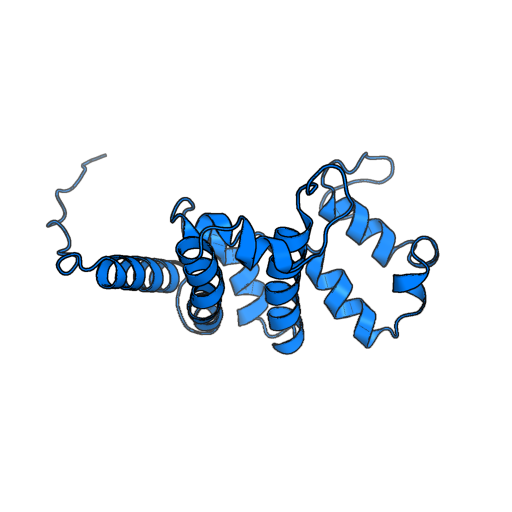17 4.686 1.903 1.00 85.06 93 LEU A N 1
ATOM 747 C CA . LEU A 1 93 ? 4.920 5.818 2.513 1.00 85.06 93 LEU A CA 1
ATOM 748 C C . LEU A 1 93 ? 6.076 6.298 1.629 1.00 85.06 93 LEU A C 1
ATOM 750 O O . LEU A 1 93 ? 6.313 7.498 1.514 1.00 85.06 93 LEU A O 1
ATOM 754 N N . THR A 1 94 ? 6.783 5.375 0.984 1.00 83.94 94 THR A N 1
ATOM 755 C CA . THR A 1 94 ? 7.902 5.701 0.091 1.00 83.94 94 THR A CA 1
ATOM 756 C C . THR A 1 94 ? 7.415 6.443 -1.158 1.00 83.94 94 THR A C 1
ATOM 758 O O . THR A 1 94 ? 7.985 7.475 -1.512 1.00 83.94 94 THR A O 1
ATOM 761 N N . ASP A 1 95 ? 6.316 5.995 -1.765 1.00 82.50 95 ASP A N 1
ATOM 762 C CA . ASP A 1 95 ? 5.687 6.655 -2.913 1.00 82.50 95 ASP A CA 1
ATOM 763 C C . ASP A 1 95 ? 5.199 8.052 -2.539 1.00 82.50 95 ASP A C 1
ATOM 765 O O . ASP A 1 95 ? 5.488 9.028 -3.232 1.00 82.50 95 ASP A O 1
ATOM 769 N N . LEU A 1 96 ? 4.537 8.186 -1.386 1.00 82.56 96 LEU A N 1
ATOM 770 C CA . LEU A 1 96 ? 4.053 9.475 -0.900 1.00 82.56 96 LEU A CA 1
ATOM 771 C C . LEU A 1 96 ? 5.196 10.474 -0.671 1.00 82.56 96 LEU A C 1
ATOM 773 O O . LEU A 1 96 ? 5.057 11.659 -1.003 1.00 82.56 96 LEU A O 1
ATOM 777 N N . ALA A 1 97 ? 6.327 9.994 -0.144 1.00 83.00 97 ALA A N 1
ATOM 778 C CA . ALA A 1 97 ? 7.543 10.779 0.039 1.00 83.00 97 ALA A CA 1
ATOM 779 C C . ALA A 1 97 ? 8.139 11.248 -1.301 1.00 83.00 97 ALA A C 1
ATOM 781 O O . ALA A 1 97 ? 8.652 12.362 -1.385 1.00 83.00 97 ALA A O 1
ATOM 782 N N . GLY A 1 98 ? 8.041 10.423 -2.348 1.00 80.12 98 GLY A N 1
ATOM 783 C CA . GLY A 1 98 ? 8.587 10.691 -3.682 1.00 80.12 98 GLY A CA 1
ATOM 784 C C . GLY A 1 98 ? 7.635 11.356 -4.685 1.00 80.12 98 GLY A C 1
ATOM 785 O O . GLY A 1 98 ? 8.068 11.660 -5.791 1.00 80.12 98 GLY A O 1
ATOM 786 N N . ALA A 1 99 ? 6.367 11.588 -4.331 1.00 78.88 99 ALA A N 1
ATOM 787 C CA . ALA A 1 99 ? 5.296 11.809 -5.311 1.00 78.88 99 ALA A CA 1
ATOM 788 C C . ALA A 1 99 ? 5.348 13.094 -6.172 1.00 78.88 99 ALA A C 1
ATOM 790 O O . ALA A 1 99 ? 4.654 13.146 -7.181 1.00 78.88 99 ALA A O 1
ATOM 791 N N . GLU A 1 100 ? 6.080 14.151 -5.800 1.00 75.12 100 GLU A N 1
ATOM 792 C CA . GLU A 1 100 ? 6.007 15.449 -6.525 1.00 75.12 100 GLU A CA 1
ATOM 793 C C . GLU A 1 100 ? 7.376 15.878 -7.083 1.00 75.12 100 GLU A C 1
ATOM 795 O O . GLU A 1 100 ? 8.144 15.001 -7.446 1.00 75.12 100 GLU A O 1
ATOM 800 N N . ALA A 1 101 ? 7.804 17.143 -7.093 1.00 73.50 101 ALA A N 1
ATOM 801 C CA . ALA A 1 101 ? 9.230 17.547 -7.181 1.00 73.50 101 ALA A CA 1
ATOM 802 C C . ALA A 1 101 ? 9.496 18.640 -6.128 1.00 73.50 101 ALA A C 1
ATOM 804 O O . ALA A 1 101 ? 8.608 19.463 -5.917 1.00 73.50 101 ALA A O 1
ATOM 805 N N . TYR A 1 102 ? 10.669 18.692 -5.477 1.00 70.06 102 TYR A N 1
ATOM 806 C CA . TYR A 1 102 ? 10.972 19.764 -4.511 1.00 70.06 102 TYR A CA 1
ATOM 807 C C . TYR A 1 102 ? 11.956 20.760 -5.098 1.00 70.06 102 TYR A C 1
ATOM 809 O O . TYR A 1 102 ? 13.080 20.387 -5.421 1.00 70.06 102 TYR A O 1
ATOM 817 N N . ASP A 1 103 ? 11.545 22.022 -5.234 1.00 73.88 103 ASP A N 1
ATOM 818 C CA . ASP A 1 103 ? 12.396 23.095 -5.775 1.00 73.88 103 ASP A CA 1
ATOM 819 C C . ASP A 1 103 ? 13.020 22.735 -7.145 1.00 73.88 103 ASP A C 1
ATOM 821 O O . ASP A 1 103 ? 14.182 23.014 -7.429 1.00 73.88 103 ASP A O 1
ATOM 825 N N . GLY A 1 104 ? 12.268 22.014 -7.988 1.00 75.38 104 GLY A N 1
ATOM 826 C CA . GLY A 1 104 ? 12.756 21.532 -9.286 1.00 75.38 104 GLY A CA 1
ATOM 827 C C . GLY A 1 104 ? 13.853 20.460 -9.205 1.00 75.38 104 GLY A C 1
ATOM 828 O O . GLY A 1 104 ? 14.491 20.166 -10.216 1.00 75.38 104 GLY A O 1
ATOM 829 N N . ARG A 1 105 ? 14.083 19.867 -8.028 1.00 69.69 105 ARG A N 1
ATOM 830 C CA . ARG A 1 105 ? 15.074 18.811 -7.793 1.00 69.69 105 ARG A CA 1
ATOM 831 C C . ARG A 1 105 ? 14.380 17.458 -7.595 1.00 69.6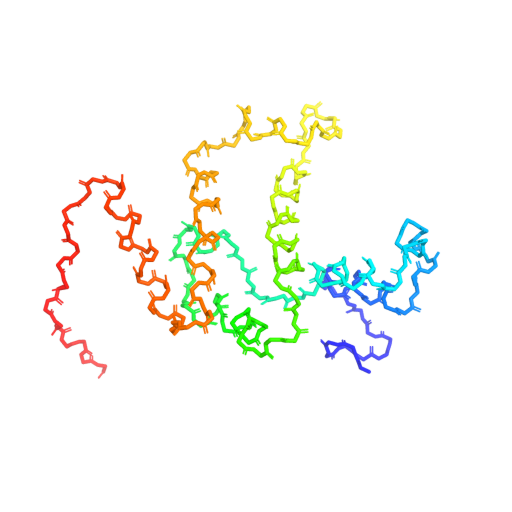9 105 ARG A C 1
ATOM 833 O O . ARG A 1 105 ? 13.336 17.403 -6.937 1.00 69.69 105 ARG A O 1
ATOM 840 N N . PRO A 1 106 ? 14.949 16.356 -8.123 1.00 65.69 106 PRO A N 1
ATOM 841 C CA . PRO A 1 106 ? 14.542 15.013 -7.716 1.00 65.69 106 PRO A CA 1
ATOM 842 C C . PRO A 1 106 ? 14.738 14.868 -6.197 1.00 65.69 106 PRO A C 1
ATOM 844 O O . PRO A 1 106 ? 15.758 15.301 -5.659 1.00 65.69 106 PRO A O 1
ATOM 847 N N . TRP A 1 107 ? 13.712 14.364 -5.506 1.00 64.44 107 TRP A N 1
ATOM 848 C CA . TRP A 1 107 ? 13.498 14.630 -4.079 1.00 64.44 107 TRP A CA 1
ATOM 849 C C . TRP A 1 107 ? 14.560 14.099 -3.115 1.00 64.44 107 TRP A C 1
ATOM 851 O O . TRP A 1 107 ? 15.143 13.042 -3.347 1.00 64.44 107 TRP A O 1
ATOM 861 N N . PRO A 1 108 ? 14.644 14.732 -1.930 1.00 66.06 108 PRO A N 1
ATOM 862 C CA . PRO A 1 108 ? 15.296 14.202 -0.727 1.00 66.06 108 PRO A CA 1
ATOM 863 C C . PRO A 1 108 ? 14.552 13.031 -0.034 1.00 66.06 108 PRO A C 1
ATOM 865 O O . PRO A 1 108 ? 14.929 12.623 1.066 1.00 66.06 108 PRO A O 1
ATOM 868 N N . GLY A 1 109 ? 13.484 12.481 -0.625 1.00 73.81 109 GLY A N 1
ATOM 869 C CA . GLY A 1 109 ? 12.693 11.391 -0.042 1.00 73.81 109 GLY A CA 1
ATOM 870 C C . GLY A 1 109 ? 11.930 11.821 1.216 1.00 73.81 109 GLY A C 1
ATOM 871 O O . GLY A 1 109 ? 11.025 12.651 1.153 1.00 73.81 109 GLY A O 1
ATOM 872 N N . ALA A 1 110 ? 12.288 11.261 2.374 1.00 79.81 110 ALA A N 1
ATOM 873 C CA . ALA A 1 110 ? 11.543 11.424 3.627 1.00 79.81 110 ALA A CA 1
ATOM 874 C C . ALA A 1 110 ? 11.494 12.867 4.176 1.00 79.81 110 ALA A C 1
ATOM 876 O O . ALA A 1 110 ? 10.637 13.166 5.003 1.00 79.81 110 ALA A O 1
ATOM 877 N N . GLU A 1 111 ? 12.351 13.783 3.709 1.00 81.81 111 GLU A N 1
ATOM 878 C CA . GLU A 1 111 ? 12.310 15.206 4.101 1.00 81.81 111 GLU A CA 1
ATOM 879 C C . GLU A 1 111 ? 10.965 15.876 3.756 1.00 81.81 111 GLU A C 1
ATOM 881 O O . GLU A 1 111 ? 10.542 16.818 4.431 1.00 81.81 111 GLU A O 1
ATOM 886 N N . LYS A 1 112 ? 10.220 15.354 2.772 1.00 81.12 112 LYS A N 1
ATOM 887 C CA . LYS A 1 112 ? 8.851 15.814 2.491 1.00 81.12 112 LYS A CA 1
ATOM 888 C C . LYS A 1 112 ? 7.953 15.742 3.731 1.00 81.12 112 LYS A C 1
ATOM 890 O O . LYS A 1 112 ? 7.152 16.646 3.968 1.00 81.12 112 LYS A O 1
ATOM 895 N N . PHE A 1 113 ? 8.108 14.700 4.546 1.00 84.94 113 PHE A N 1
ATOM 896 C CA . PHE A 1 113 ? 7.285 14.478 5.733 1.00 84.94 113 PHE A CA 1
ATOM 897 C C . PHE A 1 113 ? 7.543 15.466 6.865 1.00 84.94 113 PHE A C 1
ATOM 899 O O . PHE A 1 113 ? 6.663 15.679 7.694 1.00 84.94 113 PHE A O 1
ATOM 906 N N . THR A 1 114 ? 8.721 16.084 6.900 1.00 81.88 114 THR A N 1
ATOM 907 C CA . THR A 1 114 ? 9.082 17.058 7.935 1.00 81.88 114 THR A CA 1
ATOM 908 C C . THR A 1 114 ? 8.878 18.499 7.482 1.00 81.88 114 THR A C 1
ATOM 910 O O . THR A 1 114 ? 8.675 19.372 8.322 1.00 81.88 114 THR A O 1
ATOM 913 N N . THR A 1 115 ? 8.920 18.759 6.173 1.00 82.31 115 THR A N 1
ATOM 914 C CA . THR A 1 115 ? 8.909 20.124 5.623 1.00 82.31 115 THR A CA 1
ATOM 915 C C . THR A 1 115 ? 7.577 20.541 5.006 1.00 82.31 115 THR A C 1
ATOM 917 O O . THR A 1 115 ? 7.256 21.726 5.021 1.00 82.31 115 THR A O 1
ATOM 920 N N . GLN A 1 116 ? 6.804 19.601 4.455 1.00 78.62 116 GLN A N 1
ATOM 921 C CA . GLN A 1 116 ? 5.644 19.919 3.608 1.00 78.62 116 GLN A CA 1
ATOM 922 C C . GLN A 1 116 ? 4.393 19.121 3.947 1.00 78.62 116 GLN A C 1
ATOM 924 O O . GLN A 1 116 ? 3.280 19.609 3.752 1.00 78.62 116 GLN A O 1
ATOM 929 N N . PHE A 1 117 ? 4.548 17.895 4.441 1.00 82.81 117 PHE A N 1
ATOM 930 C CA . PHE A 1 117 ? 3.400 17.054 4.724 1.00 82.81 117 PHE A CA 1
ATOM 931 C C . PHE A 1 117 ? 2.775 17.418 6.079 1.00 82.81 117 PHE A C 1
ATOM 933 O O . PHE A 1 117 ? 3.485 17.453 7.087 1.00 82.81 117 PHE A O 1
ATOM 940 N N . PRO A 1 118 ? 1.454 17.667 6.160 1.00 87.00 118 PRO A N 1
ATOM 941 C CA . PRO A 1 118 ? 0.817 17.969 7.433 1.00 87.00 118 PRO A CA 1
ATOM 942 C C . PRO A 1 118 ? 0.989 16.814 8.427 1.00 87.00 118 PRO A C 1
ATOM 944 O O . PRO A 1 118 ? 0.509 15.704 8.193 1.00 87.00 118 PRO A O 1
ATOM 947 N N . VAL A 1 119 ? 1.621 17.085 9.574 1.00 87.44 119 VAL A N 1
ATOM 948 C CA . VAL A 1 119 ? 1.953 16.065 10.591 1.00 87.44 119 VAL A CA 1
ATOM 949 C C . VAL A 1 119 ? 0.727 15.266 11.039 1.00 87.44 119 VAL A C 1
ATOM 951 O O . VAL A 1 119 ? 0.813 14.056 11.216 1.00 87.44 119 VAL A O 1
ATOM 954 N N . ARG A 1 120 ? -0.438 15.914 11.171 1.00 85.44 120 ARG A N 1
ATOM 955 C CA . ARG A 1 120 ? -1.692 15.233 11.543 1.00 85.44 120 ARG A CA 1
ATOM 956 C C . ARG A 1 120 ? -2.155 14.223 10.491 1.00 85.44 120 ARG A C 1
ATOM 958 O O . ARG A 1 120 ? -2.652 13.160 10.849 1.00 85.44 120 ARG A O 1
ATOM 965 N N . VAL A 1 121 ? -1.975 14.544 9.210 1.00 84.62 121 VAL A N 1
ATOM 966 C CA . VAL A 1 121 ? -2.334 13.642 8.107 1.00 84.62 121 VAL A CA 1
ATOM 967 C C . VAL A 1 121 ? -1.353 12.473 8.068 1.00 84.62 121 VAL A C 1
ATOM 969 O O . VAL A 1 121 ? -1.788 11.333 7.963 1.00 84.62 121 VAL A O 1
ATOM 972 N N . LEU A 1 122 ? -0.049 12.726 8.245 1.00 87.94 122 LEU A N 1
ATOM 973 C CA . LEU A 1 122 ? 0.951 11.656 8.334 1.00 87.94 122 LEU A CA 1
ATOM 974 C C . LEU A 1 122 ? 0.679 10.720 9.518 1.00 87.94 122 LEU A C 1
ATOM 976 O O . LEU A 1 122 ? 0.730 9.507 9.351 1.00 87.94 122 LEU A O 1
ATOM 980 N N . GLY A 1 123 ? 0.349 11.277 10.687 1.00 89.44 123 GLY A N 1
ATOM 981 C CA . GLY A 1 123 ? -0.053 10.498 11.859 1.00 89.44 123 GLY A CA 1
ATOM 982 C C . GLY A 1 123 ? -1.255 9.608 11.552 1.00 89.44 123 GLY A C 1
ATOM 983 O O . GLY A 1 123 ? -1.179 8.401 11.738 1.00 89.44 123 GLY A O 1
ATOM 984 N N . SER A 1 124 ? -2.302 10.171 10.942 1.00 88.56 124 SER A N 1
ATOM 985 C CA . SER A 1 124 ? -3.495 9.406 10.546 1.00 88.56 124 SER A CA 1
ATOM 986 C C . SER A 1 124 ? -3.178 8.272 9.561 1.00 88.56 124 SER A C 1
ATOM 988 O O . SER A 1 124 ? -3.780 7.206 9.651 1.00 88.56 124 SER A O 1
ATOM 990 N N . PHE A 1 125 ? -2.223 8.483 8.646 1.00 89.31 125 PHE A N 1
ATOM 991 C CA . PHE A 1 125 ? -1.720 7.464 7.716 1.00 89.31 125 PHE A CA 1
ATOM 992 C C . PHE A 1 125 ? -0.966 6.331 8.417 1.00 89.31 125 PHE A C 1
ATOM 994 O O . PHE A 1 125 ? -1.123 5.177 8.035 1.00 89.31 125 PHE A O 1
ATOM 1001 N N . ILE A 1 126 ? -0.120 6.657 9.397 1.00 89.94 126 ILE A N 1
ATOM 1002 C CA . ILE A 1 126 ? 0.669 5.669 10.145 1.00 89.94 126 ILE A CA 1
ATOM 1003 C C . ILE A 1 126 ? -0.246 4.862 11.067 1.00 89.94 126 ILE A C 1
ATOM 1005 O O . ILE A 1 126 ? -0.169 3.635 11.107 1.00 89.94 126 ILE A O 1
ATOM 1009 N N . ASP A 1 127 ? -1.141 5.543 11.776 1.00 91.25 127 ASP A N 1
ATOM 1010 C CA . ASP A 1 127 ? -2.070 4.908 12.701 1.00 91.25 127 ASP A CA 1
ATOM 1011 C C . ASP A 1 127 ? -3.059 3.977 11.981 1.00 91.25 127 ASP A C 1
ATOM 1013 O O . ASP A 1 127 ? -3.457 2.951 12.539 1.00 91.25 127 ASP A O 1
ATOM 1017 N N . SER A 1 128 ? -3.452 4.303 10.739 1.00 90.62 128 SER A N 1
ATOM 1018 C CA . SER A 1 128 ? -4.415 3.502 9.971 1.00 90.62 128 SER A CA 1
ATOM 1019 C C . SER A 1 128 ? -3.940 2.062 9.752 1.00 90.62 128 SER A C 1
ATOM 1021 O O . SER A 1 128 ? -4.766 1.152 9.682 1.00 90.62 128 SER A O 1
ATOM 1023 N N . PHE A 1 129 ? -2.625 1.815 9.736 1.00 89.19 129 PHE A N 1
ATOM 1024 C CA . PHE A 1 129 ? -2.059 0.472 9.583 1.00 89.19 129 PHE A CA 1
ATOM 1025 C C . PHE A 1 129 ? -2.516 -0.485 10.692 1.00 89.19 129 PHE A C 1
ATOM 1027 O O . PHE A 1 129 ? -2.804 -1.649 10.416 1.00 89.19 129 PHE A O 1
ATOM 1034 N N . GLY A 1 130 ? -2.670 0.011 11.925 1.00 89.12 130 GLY A N 1
ATOM 1035 C CA . GLY A 1 130 ? -3.168 -0.785 13.051 1.00 89.12 130 GLY A CA 1
ATOM 1036 C C . GLY A 1 130 ? -4.655 -1.147 12.950 1.00 89.12 130 GLY A C 1
ATOM 1037 O O . GLY A 1 130 ? -5.095 -2.104 13.584 1.00 89.12 130 GLY A O 1
ATOM 1038 N N . PHE A 1 131 ? -5.437 -0.411 12.156 1.00 91.69 131 PHE A N 1
ATOM 1039 C CA . PHE A 1 131 ? -6.833 -0.748 11.855 1.00 91.69 131 PHE A CA 1
ATOM 1040 C C . PHE A 1 131 ? -6.916 -1.743 10.704 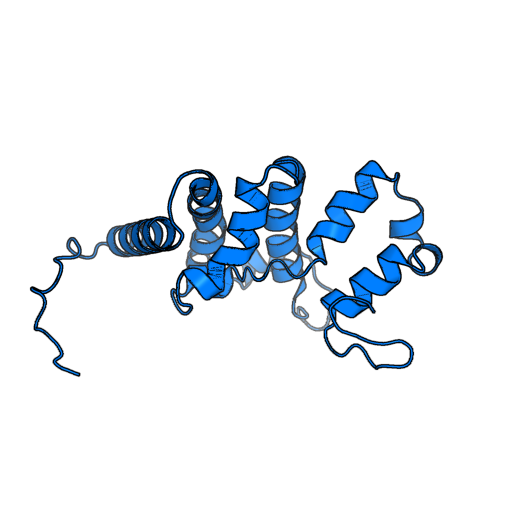1.00 91.69 131 PHE A C 1
ATOM 1042 O O . PHE A 1 131 ? -7.667 -2.712 10.774 1.00 91.69 131 PHE A O 1
ATOM 1049 N N . VAL A 1 132 ? -6.090 -1.548 9.676 1.00 88.81 132 VAL A N 1
ATOM 1050 C CA . VAL A 1 132 ? -6.006 -2.446 8.520 1.00 88.81 132 VAL A CA 1
ATOM 1051 C C . VAL A 1 132 ? -5.640 -3.875 8.940 1.00 88.81 132 VAL A C 1
ATOM 1053 O O . VAL A 1 132 ? -6.221 -4.822 8.413 1.00 88.81 132 VAL A O 1
ATOM 1056 N N . ASP A 1 133 ? -4.752 -4.048 9.923 1.00 87.69 133 ASP A N 1
ATOM 1057 C CA . ASP A 1 133 ? -4.393 -5.370 10.467 1.00 87.69 133 ASP A CA 1
ATOM 1058 C C . ASP A 1 133 ? -5.613 -6.140 11.017 1.00 87.69 133 ASP A C 1
ATOM 1060 O O . ASP A 1 133 ? -5.727 -7.361 10.879 1.00 87.69 133 ASP A O 1
ATOM 1064 N N . ARG A 1 134 ? -6.615 -5.424 11.546 1.00 91.56 134 ARG A N 1
ATOM 1065 C CA . ARG A 1 134 ? -7.827 -6.033 12.113 1.00 91.56 134 ARG A CA 1
ATOM 1066 C C . ARG A 1 134 ? -8.739 -6.663 11.064 1.00 91.56 134 ARG A C 1
ATOM 1068 O O . ARG A 1 134 ? -9.565 -7.501 11.427 1.00 91.56 134 ARG A O 1
ATOM 1075 N N . LEU A 1 135 ? -8.559 -6.367 9.771 1.00 90.38 135 LEU A N 1
ATOM 1076 C CA . LEU A 1 135 ? -9.283 -7.036 8.676 1.00 90.38 135 LEU A CA 1
ATOM 1077 C C . LEU A 1 135 ? -9.088 -8.560 8.673 1.00 90.38 135 LEU A C 1
ATOM 1079 O O . LEU A 1 135 ? -9.884 -9.274 8.056 1.00 90.38 135 LEU A O 1
ATOM 1083 N N . ALA A 1 136 ? -8.054 -9.066 9.354 1.00 88.62 136 ALA A N 1
ATOM 1084 C CA . ALA A 1 136 ? -7.845 -10.493 9.569 1.00 88.62 136 ALA A CA 1
ATOM 1085 C C . ALA A 1 136 ? -8.991 -11.162 10.350 1.00 88.62 136 ALA A C 1
ATOM 1087 O O . ALA A 1 136 ? -9.262 -12.343 10.135 1.00 88.62 136 ALA A O 1
ATOM 1088 N N . VAL A 1 137 ? -9.657 -10.425 11.246 1.00 91.12 137 VAL A N 1
ATOM 1089 C CA . VAL A 1 137 ? -10.654 -10.968 12.186 1.00 91.12 137 VAL A CA 1
ATOM 1090 C C . VAL A 1 137 ? -11.971 -10.186 12.231 1.00 91.12 137 VAL A C 1
ATOM 1092 O O . VAL A 1 137 ? -12.980 -10.748 12.643 1.00 91.12 137 VAL A O 1
ATOM 1095 N N . GLN A 1 138 ? -11.990 -8.931 11.778 1.00 94.00 138 GLN A N 1
ATOM 1096 C CA . GLN A 1 138 ? -13.168 -8.060 11.729 1.00 94.00 138 GLN A CA 1
ATOM 1097 C C . GLN A 1 138 ? -13.723 -7.921 10.300 1.00 94.00 138 GLN A C 1
ATOM 1099 O O . GLN A 1 138 ? -13.025 -8.113 9.297 1.00 94.00 138 GLN A O 1
ATOM 1104 N N . SER A 1 139 ? -15.007 -7.586 10.181 1.00 94.38 139 SER A N 1
ATOM 1105 C CA . SER A 1 139 ? -15.647 -7.141 8.939 1.00 94.38 139 SER A CA 1
ATOM 1106 C C . SER A 1 139 ? -15.066 -5.816 8.438 1.00 94.38 139 SER A C 1
ATOM 1108 O O . SER A 1 139 ? -14.532 -5.021 9.204 1.00 94.38 139 SER A O 1
ATOM 1110 N N . GLU A 1 140 ? -15.177 -5.562 7.133 1.00 94.25 140 GLU A N 1
ATOM 1111 C CA . GLU A 1 140 ? -14.791 -4.279 6.537 1.00 94.25 140 GLU A CA 1
ATOM 1112 C C . GLU A 1 140 ? -15.511 -3.099 7.211 1.00 94.25 140 GLU A C 1
ATOM 1114 O O . GLU A 1 140 ? -14.923 -2.036 7.386 1.00 94.25 140 GLU A O 1
ATOM 1119 N N . VAL A 1 141 ? -16.777 -3.303 7.596 1.00 95.00 141 VAL A N 1
ATOM 1120 C CA . VAL A 1 141 ? -17.605 -2.300 8.280 1.00 95.00 141 VAL A CA 1
ATOM 1121 C C . VAL A 1 141 ? -17.079 -2.037 9.686 1.00 95.00 141 VAL A C 1
ATOM 1123 O O . VAL A 1 141 ? -16.822 -0.884 10.001 1.00 95.00 141 VAL A O 1
ATOM 1126 N N . GLU A 1 142 ? -16.845 -3.083 10.484 1.00 95.31 142 GLU A N 1
ATOM 1127 C CA . GLU A 1 142 ? -16.304 -2.946 11.846 1.00 95.31 142 GLU A CA 1
ATOM 1128 C C . GLU A 1 142 ? -14.956 -2.217 11.845 1.00 95.31 142 GLU A C 1
ATOM 1130 O O . GLU A 1 142 ? -14.755 -1.312 12.645 1.00 95.31 142 GLU A O 1
ATOM 1135 N N . VAL A 1 143 ? -14.056 -2.533 10.903 1.00 94.56 143 VAL A N 1
ATOM 1136 C CA . VAL A 1 143 ? -12.764 -1.832 10.784 1.00 94.56 143 VAL A CA 1
ATOM 1137 C C . VAL A 1 143 ? -12.950 -0.349 10.454 1.00 94.56 143 VAL A C 1
ATOM 1139 O O . VAL A 1 143 ? -12.249 0.496 11.014 1.00 94.56 143 VAL A O 1
ATOM 1142 N N . MET A 1 144 ? -13.879 -0.018 9.551 1.00 93.62 144 MET A N 1
ATOM 1143 C CA . MET A 1 144 ? -14.171 1.373 9.199 1.00 93.62 144 MET A CA 1
ATOM 1144 C C . MET A 1 144 ? -14.787 2.137 10.375 1.00 93.62 144 MET A C 1
ATOM 1146 O O . MET A 1 144 ? -14.378 3.260 10.655 1.00 93.62 144 MET A O 1
ATOM 1150 N N . GLU A 1 145 ? -15.760 1.541 11.063 1.00 92.88 145 GLU A N 1
ATOM 1151 C CA . GLU A 1 145 ? -16.420 2.147 12.221 1.00 92.88 145 GLU A CA 1
ATOM 1152 C C . GLU A 1 145 ? -15.426 2.362 13.365 1.00 92.88 145 GLU A C 1
ATOM 1154 O O . GLU A 1 145 ? -15.336 3.478 13.874 1.00 92.88 145 GLU A O 1
ATOM 1159 N N . ASP A 1 146 ? -14.603 1.359 13.687 1.00 93.56 146 ASP A N 1
ATOM 1160 C CA . ASP A 1 146 ? -13.527 1.467 14.677 1.00 93.56 146 ASP A CA 1
ATOM 1161 C C . ASP A 1 146 ? -12.572 2.624 14.344 1.00 93.56 146 ASP A C 1
ATOM 1163 O O . ASP A 1 146 ? -12.210 3.412 15.224 1.00 93.56 146 ASP A O 1
ATOM 1167 N N . TYR A 1 147 ? -12.158 2.738 13.075 1.00 93.56 147 TYR A N 1
ATOM 1168 C CA . TYR A 1 147 ? -11.273 3.811 12.620 1.00 93.56 147 TYR A CA 1
ATOM 1169 C C . TYR A 1 147 ? -11.921 5.189 12.790 1.00 93.56 147 TYR A C 1
ATOM 1171 O O . TYR A 1 147 ? -11.321 6.090 13.380 1.00 93.56 147 TYR A O 1
ATOM 1179 N N . LEU A 1 148 ? -13.155 5.355 12.310 1.00 91.75 148 LEU A N 1
ATOM 1180 C CA . LEU A 1 148 ? -13.875 6.626 12.381 1.00 91.75 148 LEU A CA 1
ATOM 1181 C C . LEU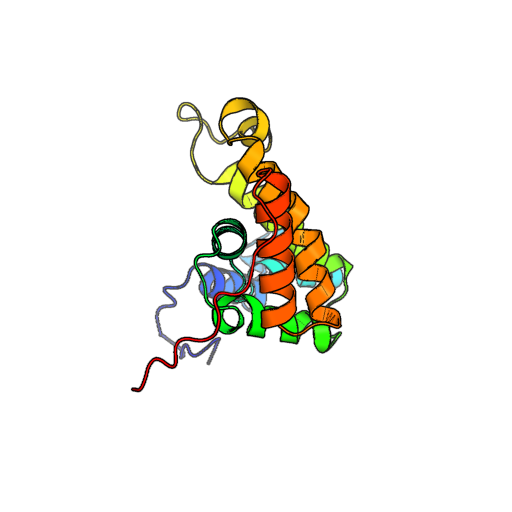 A 1 148 ? -14.174 7.034 13.828 1.00 91.75 148 LEU A C 1
ATOM 1183 O O . LEU A 1 148 ? -14.000 8.204 14.173 1.00 91.75 148 LEU A O 1
ATOM 1187 N N . SER A 1 149 ? -14.563 6.089 14.686 1.00 91.31 149 SER A N 1
ATOM 1188 C CA . SER A 1 149 ? -14.761 6.323 16.119 1.00 91.31 149 SER A CA 1
ATOM 1189 C C . SER A 1 149 ? -13.469 6.768 16.803 1.00 91.31 149 SER A C 1
ATOM 1191 O O . SER A 1 149 ? -13.484 7.762 17.526 1.00 91.31 149 SER A O 1
ATOM 1193 N N . ASN A 1 150 ? -12.337 6.114 16.520 1.00 91.62 150 ASN A N 1
ATOM 1194 C CA . ASN A 1 150 ? -11.037 6.536 17.045 1.00 91.62 150 ASN A CA 1
ATOM 1195 C C . ASN A 1 150 ? -10.661 7.955 16.587 1.00 91.62 150 ASN A C 1
ATOM 1197 O O . ASN A 1 150 ? -10.284 8.776 17.422 1.00 91.62 150 ASN A O 1
ATOM 1201 N N . ARG A 1 151 ? -10.816 8.284 15.295 1.00 90.44 151 ARG A N 1
ATOM 1202 C CA . ARG A 1 151 ? -10.537 9.649 14.804 1.00 90.44 151 ARG A CA 1
ATOM 1203 C C . ARG A 1 151 ? -11.437 10.682 15.472 1.00 90.44 151 ARG A C 1
ATOM 1205 O O . ARG A 1 151 ? -10.973 11.756 15.848 1.00 90.44 151 ARG A O 1
ATOM 1212 N N . TRP A 1 152 ? -12.716 10.361 15.645 1.00 89.75 152 TRP A N 1
ATOM 1213 C CA . TRP A 1 152 ? -13.682 11.235 16.303 1.00 89.75 152 TRP A CA 1
ATOM 1214 C C . TRP A 1 152 ? -13.267 11.571 17.745 1.00 89.75 152 TRP A C 1
ATOM 1216 O O . TRP A 1 152 ? -13.274 12.741 18.137 1.00 89.75 152 TRP A O 1
ATOM 1226 N N . GLU A 1 153 ? -12.835 10.568 18.509 1.00 90.00 153 GLU A N 1
ATOM 1227 C CA . GLU A 1 153 ? -12.327 10.740 19.874 1.00 90.00 153 GLU A CA 1
ATOM 1228 C C . GLU A 1 153 ? -11.020 11.541 19.925 1.00 90.00 153 GLU A C 1
ATOM 1230 O O . GLU A 1 153 ? -10.879 12.437 20.757 1.00 90.00 153 GLU A O 1
ATOM 1235 N N . GLU A 1 154 ? -10.080 11.288 19.009 1.00 88.25 154 GLU A N 1
ATOM 1236 C CA . GLU A 1 154 ? -8.815 12.035 18.910 1.00 88.25 154 GLU A CA 1
ATOM 1237 C C . GLU A 1 154 ? -9.020 13.523 18.598 1.00 88.25 154 GLU A C 1
ATOM 1239 O O . GLU A 1 154 ? -8.213 14.373 18.986 1.00 88.25 154 GLU A O 1
ATOM 1244 N N . HIS A 1 155 ? -10.126 13.863 17.934 1.00 87.00 155 HIS A N 1
ATOM 1245 C CA . HIS A 1 155 ? -10.547 15.245 17.727 1.00 87.00 155 HIS A CA 1
ATOM 1246 C C . HIS A 1 155 ? -11.199 15.886 18.965 1.00 87.00 155 HIS A C 1
ATOM 1248 O O . HIS A 1 155 ? -11.547 17.068 18.921 1.00 87.00 155 HIS A O 1
ATOM 1254 N N . GLY A 1 156 ? -11.335 15.153 20.075 1.00 88.12 156 GLY A N 1
ATOM 1255 C CA . GLY A 1 156 ? -11.947 15.630 21.315 1.00 88.12 156 GLY A CA 1
ATOM 1256 C C . GLY A 1 156 ? -13.457 15.840 21.201 1.00 88.12 156 GLY A C 1
ATOM 1257 O O . GLY A 1 156 ? -14.030 16.633 21.950 1.00 88.12 156 GLY A O 1
ATOM 1258 N N . LEU A 1 157 ? -14.099 15.180 20.234 1.00 87.69 157 LEU A N 1
ATOM 1259 C CA . LEU A 1 157 ? -15.532 15.294 20.000 1.00 87.69 157 LEU A CA 1
ATOM 1260 C C . LEU A 1 157 ? -16.308 14.377 20.966 1.00 87.69 157 LEU A C 1
ATOM 1262 O O . LEU A 1 157 ? -15.801 13.333 21.379 1.00 87.69 157 LEU A O 1
ATOM 1266 N N . PRO A 1 158 ? -17.542 14.748 21.360 1.00 85.88 158 PRO A N 1
ATOM 1267 C CA . PRO A 1 158 ? -18.352 13.934 22.267 1.00 85.88 158 PRO A CA 1
ATOM 1268 C C . PRO A 1 158 ? -18.676 12.572 21.640 1.00 85.88 158 PRO A C 1
ATOM 1270 O O . PRO A 1 158 ? -18.840 12.528 20.424 1.00 85.88 158 PRO A O 1
ATOM 1273 N N . PRO A 1 159 ? -18.844 11.486 22.420 1.00 79.69 159 PRO A N 1
ATOM 1274 C CA . PRO A 1 159 ? -19.083 10.148 21.881 1.00 79.69 159 PRO A CA 1
ATOM 1275 C C . PRO A 1 159 ? -20.176 10.131 20.815 1.00 79.69 159 PRO A C 1
ATOM 1277 O O . PRO A 1 159 ? -21.218 10.777 20.975 1.00 79.69 159 PRO A O 1
ATOM 1280 N N . PHE A 1 160 ? -19.933 9.386 19.737 1.00 67.38 160 PHE A N 1
ATOM 1281 C CA . PHE A 1 160 ? -20.875 9.260 18.634 1.00 67.38 160 PHE A CA 1
ATOM 1282 C C . PHE A 1 160 ? -22.176 8.641 19.164 1.00 67.38 160 PHE A C 1
ATOM 1284 O O . PHE A 1 160 ? -22.247 7.447 19.441 1.00 67.38 160 PHE A O 1
ATOM 1291 N N . GLN A 1 161 ? -23.210 9.460 19.368 1.00 69.62 161 GLN A N 1
ATOM 1292 C CA . GLN A 1 161 ? -24.534 8.949 19.698 1.00 69.62 161 GLN A CA 1
ATOM 1293 C C . GLN A 1 161 ? -25.194 8.527 18.387 1.00 69.62 161 GLN A C 1
ATOM 1295 O O . GLN A 1 161 ? -25.426 9.398 17.540 1.00 69.62 161 GLN A O 1
ATOM 1300 N N . PRO A 1 162 ? -25.499 7.233 18.177 1.00 57.28 162 PRO A N 1
ATOM 1301 C CA . PRO A 1 162 ? -26.255 6.834 17.003 1.00 57.28 162 PRO A CA 1
ATOM 1302 C C . PRO A 1 162 ? -27.575 7.606 17.023 1.00 57.28 162 PRO A C 1
ATOM 1304 O O . PRO A 1 162 ? -28.367 7.482 17.962 1.00 57.28 162 PRO A O 1
ATOM 1307 N N . ARG A 1 163 ? -27.799 8.460 16.012 1.00 53.03 163 ARG A N 1
ATOM 1308 C CA . ARG A 1 163 ? -29.114 9.078 15.818 1.00 53.03 163 ARG A CA 1
ATOM 1309 C C . ARG A 1 163 ? -30.108 7.930 15.750 1.00 53.03 163 ARG A C 1
ATOM 1311 O O . ARG A 1 163 ? -29.885 6.997 14.976 1.00 53.03 163 ARG A O 1
ATOM 1318 N N . SER A 1 164 ? -31.167 7.985 16.563 1.00 48.41 164 SER A N 1
ATOM 1319 C CA . SER A 1 164 ? -32.252 7.015 16.446 1.00 48.41 164 SER A CA 1
ATOM 1320 C C . SER A 1 164 ? -32.629 6.936 14.973 1.00 48.41 164 SER A C 1
ATOM 1322 O O . SER A 1 164 ? -32.760 7.961 14.295 1.00 48.41 164 SER A O 1
ATOM 1324 N N . THR A 1 165 ? -32.665 5.715 14.456 1.00 47.94 165 THR A N 1
ATOM 1325 C CA . THR A 1 165 ? -32.942 5.419 13.059 1.00 47.94 165 THR A CA 1
ATOM 1326 C C . THR A 1 165 ? -34.288 6.033 12.694 1.00 47.94 165 THR A C 1
ATOM 1328 O O . THR A 1 165 ? -35.348 5.458 12.915 1.00 47.94 165 THR A O 1
ATOM 1331 N N . SER A 1 166 ? -34.258 7.247 12.147 1.00 43.47 166 SER A N 1
ATOM 1332 C CA . SER A 1 166 ? -35.384 7.780 11.402 1.00 43.47 166 SER A CA 1
ATOM 1333 C C . SER A 1 166 ? -35.388 6.986 10.114 1.00 43.47 166 SER A C 1
ATOM 1335 O O . SER A 1 166 ? -34.539 7.196 9.252 1.00 43.47 166 SER A O 1
ATOM 1337 N N . THR A 1 167 ? -36.272 5.996 10.058 1.00 38.81 167 THR A N 1
ATOM 1338 C CA . THR A 1 167 ? -36.582 5.192 8.884 1.00 38.81 167 THR A CA 1
ATOM 1339 C C . THR A 1 167 ? -36.680 6.111 7.669 1.00 38.81 167 THR A C 1
ATOM 1341 O O . THR A 1 167 ? -37.674 6.813 7.497 1.00 38.81 167 THR A O 1
ATOM 1344 N N . ILE A 1 168 ? -35.640 6.141 6.836 1.00 42.59 168 ILE A N 1
ATOM 1345 C CA . ILE A 1 168 ? -35.765 6.683 5.489 1.00 42.59 168 ILE A CA 1
ATOM 1346 C C . ILE A 1 168 ? -36.523 5.599 4.731 1.00 42.59 168 ILE A C 1
ATOM 1348 O O . ILE A 1 168 ? -35.954 4.579 4.348 1.00 42.59 168 ILE A O 1
ATOM 1352 N N . ALA A 1 169 ? -37.839 5.779 4.637 1.00 40.09 169 ALA A N 1
ATOM 1353 C CA . ALA A 1 169 ? -38.658 5.039 3.697 1.00 40.09 169 ALA A CA 1
ATOM 1354 C C . ALA A 1 169 ? -38.144 5.377 2.290 1.00 40.09 169 ALA A C 1
ATOM 1356 O O . ALA A 1 169 ? -38.154 6.546 1.899 1.00 40.09 169 ALA A O 1
ATOM 1357 N N . LEU A 1 170 ? -37.619 4.361 1.602 1.00 41.91 170 LEU A N 1
ATOM 1358 C CA . LEU A 1 170 ? -37.382 4.391 0.160 1.00 41.91 170 LEU A CA 1
ATOM 1359 C C . LEU A 1 170 ? -38.720 4.390 -0.584 1.00 41.91 170 LEU A C 1
ATOM 1361 O O . LEU A 1 170 ? -39.640 3.677 -0.118 1.00 41.91 170 LEU A O 1
#